Protein AF-A0A920T8C8-F1 (afdb_monomer_lite)

Secondary structure (DSSP, 8-state):
---------HHHHHHHHHHHHHHHHHSPP---PPPHHHHHHHHHHHHHHHHHGGGEEEEE-TTSS-EEEEEE-STTS-EE--HHHHH-S----

Sequence (93 aa):
MRVLERDECPVCRWWPVMIVILVLAVLPRTTCAVDPAVLAAEAKRIGVASRLASSVVAIFSRGGQGGGSGVLITSDGYALTNFHVTRGGPARS

Structure (mmCIF, N/CA/C/O backbone):
data_AF-A0A920T8C8-F1
#
_entry.id   AF-A0A920T8C8-F1
#
loop_
_atom_site.group_PDB
_atom_site.id
_atom_site.type_symbol
_atom_site.label_atom_id
_atom_site.label_alt_id
_atom_site.label_comp_id
_atom_site.label_asym_id
_atom_site.label_entity_id
_atom_site.label_seq_id
_atom_site.pdbx_PDB_ins_code
_atom_site.Cartn_x
_atom_site.Cartn_y
_atom_site.Cartn_z
_atom_site.occupancy
_atom_site.B_iso_or_equiv
_atom_site.auth_seq_id
_atom_site.auth_comp_id
_atom_site.auth_asym_id
_atom_site.auth_atom_id
_atom_site.pdbx_PDB_model_num
ATOM 1 N N . MET A 1 1 ? 49.906 14.039 -66.066 1.00 40.56 1 MET A N 1
ATOM 2 C CA . MET A 1 1 ? 49.771 13.732 -64.626 1.00 40.56 1 MET A CA 1
ATOM 3 C C . MET A 1 1 ? 49.038 14.890 -63.956 1.00 40.56 1 MET A C 1
ATOM 5 O O . MET A 1 1 ? 49.680 15.851 -63.564 1.00 40.56 1 MET A O 1
ATOM 9 N N . ARG A 1 2 ? 47.698 14.853 -63.915 1.00 39.91 2 ARG A N 1
ATOM 10 C CA . ARG A 1 2 ? 46.892 15.771 -63.094 1.00 39.91 2 ARG A CA 1
ATOM 11 C C . ARG A 1 2 ? 46.416 14.984 -61.886 1.00 39.91 2 ARG A C 1
ATOM 13 O O . ARG A 1 2 ? 45.542 14.130 -61.993 1.00 39.91 2 ARG A O 1
ATOM 20 N N . VAL A 1 3 ? 47.115 15.198 -60.786 1.00 55.66 3 VAL A N 1
ATOM 21 C CA . VAL A 1 3 ? 46.794 14.652 -59.478 1.00 55.66 3 VAL A CA 1
ATOM 22 C C . VAL A 1 3 ? 45.709 15.555 -58.886 1.00 55.66 3 VAL A C 1
ATOM 24 O O . VAL A 1 3 ? 45.949 16.736 -58.682 1.00 55.66 3 VAL A O 1
ATOM 27 N N . LEU A 1 4 ? 44.539 14.957 -58.646 1.00 52.34 4 LEU A N 1
ATOM 28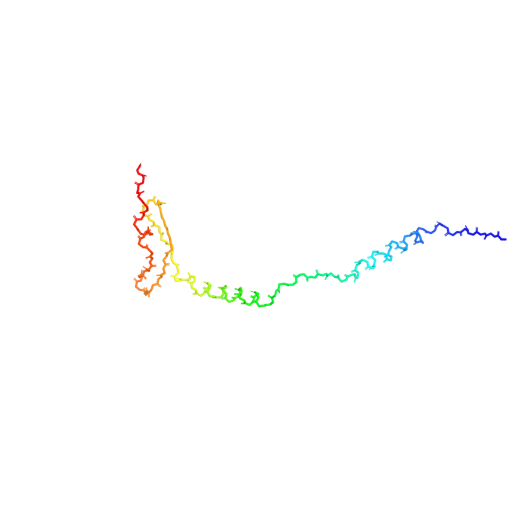 C CA . LEU A 1 4 ? 43.539 15.349 -57.643 1.00 52.34 4 LEU A CA 1
ATOM 29 C C . LEU A 1 4 ? 42.814 16.701 -57.829 1.00 52.34 4 LEU A C 1
ATOM 31 O O . LEU A 1 4 ? 42.939 17.603 -57.015 1.00 52.34 4 LEU A O 1
ATOM 35 N N . GLU A 1 5 ? 41.915 16.770 -58.813 1.00 60.31 5 GLU A N 1
ATOM 36 C CA . GLU A 1 5 ? 40.663 17.543 -58.696 1.00 60.31 5 GLU A CA 1
ATOM 37 C C . GLU A 1 5 ? 39.580 16.606 -58.137 1.00 60.31 5 GLU A C 1
ATOM 39 O O . GLU A 1 5 ? 38.842 15.965 -58.890 1.00 60.31 5 GLU A O 1
ATOM 44 N N . ARG A 1 6 ? 39.536 16.416 -56.810 1.00 56.78 6 ARG A N 1
ATOM 45 C CA . ARG A 1 6 ? 38.506 15.565 -56.185 1.00 56.78 6 ARG A CA 1
ATOM 46 C C . ARG A 1 6 ? 38.029 16.025 -54.802 1.00 56.78 6 ARG A C 1
ATOM 48 O O . ARG A 1 6 ? 37.596 15.187 -54.021 1.00 56.78 6 ARG A O 1
ATOM 55 N N . ASP A 1 7 ? 38.033 17.332 -54.531 1.00 54.50 7 ASP A N 1
ATOM 56 C CA . ASP A 1 7 ? 37.634 17.872 -53.216 1.00 54.50 7 ASP A CA 1
ATOM 57 C C . ASP A 1 7 ? 36.328 18.699 -53.203 1.00 54.50 7 ASP A C 1
ATOM 59 O O . ASP A 1 7 ? 35.950 19.233 -52.161 1.00 54.50 7 ASP A O 1
ATOM 63 N N . GLU A 1 8 ? 35.564 18.759 -54.302 1.00 61.25 8 GLU A N 1
ATOM 64 C CA . GLU A 1 8 ? 34.374 19.635 -54.394 1.00 61.25 8 GLU A CA 1
ATOM 65 C C . GLU A 1 8 ? 33.007 18.928 -54.324 1.00 61.25 8 GLU A C 1
ATOM 67 O O . GLU A 1 8 ? 31.971 19.536 -54.581 1.00 61.25 8 GLU A O 1
ATOM 72 N N . CYS A 1 9 ? 32.946 17.655 -53.916 1.00 55.19 9 CYS A N 1
ATOM 73 C CA . CYS A 1 9 ? 31.669 17.049 -53.528 1.00 55.19 9 CYS A CA 1
ATOM 74 C C . CYS A 1 9 ? 31.453 17.225 -52.016 1.00 55.19 9 CYS A C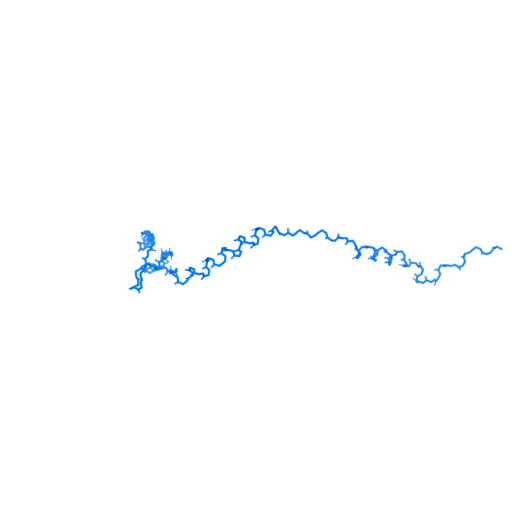 1
ATOM 76 O O . CYS A 1 9 ? 32.116 16.531 -51.236 1.00 55.19 9 CYS A O 1
ATOM 78 N N . PRO A 1 10 ? 30.491 18.055 -51.557 1.00 61.66 10 PRO A N 1
ATOM 79 C CA . PRO A 1 10 ? 30.157 18.149 -50.135 1.00 61.66 10 PRO A CA 1
ATOM 80 C C . PRO A 1 10 ? 29.714 16.793 -49.569 1.00 61.66 10 PRO A C 1
ATOM 82 O O . PRO A 1 10 ? 29.824 16.564 -48.380 1.00 61.66 10 PRO A O 1
ATOM 85 N N . VAL A 1 11 ? 29.301 15.837 -50.399 1.00 60.22 11 VAL A N 1
ATOM 86 C CA . VAL A 1 11 ? 28.965 14.474 -49.959 1.00 60.22 11 VAL A CA 1
ATOM 87 C C . VAL A 1 11 ? 30.215 13.658 -49.574 1.00 60.22 11 VAL A C 1
ATOM 89 O O . VAL A 1 11 ? 30.168 12.847 -48.652 1.00 60.22 11 VAL A O 1
ATOM 92 N N . CYS A 1 12 ? 31.365 13.905 -50.215 1.00 58.53 12 CYS A N 1
ATOM 93 C CA . CYS A 1 12 ? 32.590 13.121 -50.013 1.00 58.53 12 CYS A CA 1
ATOM 94 C C . CYS A 1 12 ? 33.328 13.501 -48.715 1.00 58.53 12 CYS A C 1
ATOM 96 O O . CYS A 1 12 ? 33.970 12.654 -48.096 1.00 58.53 12 CYS A O 1
ATOM 98 N N . ARG A 1 13 ? 33.183 14.755 -48.256 1.00 73.75 13 ARG A N 1
ATOM 99 C CA . ARG A 1 13 ? 33.810 15.254 -47.016 1.00 73.75 13 ARG A CA 1
ATOM 100 C C . ARG A 1 13 ? 33.096 14.792 -45.739 1.00 73.75 13 ARG A C 1
ATOM 102 O O . ARG A 1 13 ? 33.732 14.660 -44.699 1.00 73.75 13 ARG A O 1
ATOM 109 N N . TRP A 1 14 ? 31.790 14.530 -45.810 1.00 78.94 14 TRP A N 1
ATOM 110 C CA . TRP A 1 14 ? 30.962 14.199 -44.640 1.00 78.94 14 TRP A CA 1
ATOM 111 C C . TRP A 1 14 ? 30.651 12.703 -44.507 1.00 78.94 14 TRP A C 1
ATOM 113 O O . TRP A 1 14 ? 30.144 12.272 -43.474 1.00 78.94 14 TRP A O 1
ATOM 123 N N . TRP A 1 15 ? 31.018 11.890 -45.500 1.00 81.75 15 TRP A N 1
ATOM 124 C CA . TRP A 1 15 ? 30.920 10.429 -45.450 1.00 81.75 15 TRP A CA 1
ATOM 125 C C . TRP A 1 15 ? 31.548 9.775 -44.198 1.00 81.75 15 TRP A C 1
ATOM 127 O O . TRP A 1 15 ? 30.875 8.948 -43.581 1.00 81.75 15 TRP A O 1
ATOM 137 N N . PRO A 1 16 ? 32.765 10.138 -43.733 1.00 85.25 16 PRO A N 1
ATOM 138 C CA . PRO A 1 16 ? 33.311 9.550 -42.507 1.00 85.25 16 PRO A CA 1
ATOM 139 C C . PRO A 1 16 ? 32.510 9.956 -41.264 1.00 85.25 16 PRO A C 1
ATOM 141 O O . PRO A 1 16 ? 32.325 9.142 -40.365 1.00 85.25 16 PRO A O 1
ATOM 144 N N . VAL A 1 17 ? 31.970 11.180 -41.231 1.00 87.06 17 VAL A N 1
ATOM 145 C CA . VAL A 1 17 ? 31.094 11.650 -40.145 1.00 87.06 17 VAL A CA 1
ATOM 146 C C . VAL A 1 17 ? 29.791 10.853 -40.133 1.00 87.06 17 VAL A C 1
ATOM 148 O O . VAL A 1 17 ? 29.352 10.408 -39.076 1.00 87.06 17 VAL A O 1
ATOM 151 N N . MET A 1 18 ? 29.209 10.600 -41.306 1.00 84.81 18 MET A N 1
ATOM 152 C CA . MET A 1 18 ? 28.033 9.742 -41.438 1.00 84.81 18 MET A CA 1
ATOM 153 C C . MET A 1 18 ? 28.302 8.307 -40.984 1.00 84.81 18 MET A C 1
ATOM 155 O O . MET A 1 18 ? 27.476 7.747 -40.268 1.00 84.81 18 MET A O 1
ATOM 159 N N . ILE A 1 19 ? 29.457 7.731 -41.334 1.00 87.62 19 ILE A N 1
ATOM 160 C CA . ILE A 1 19 ? 29.859 6.402 -40.854 1.00 87.62 19 ILE A CA 1
ATOM 161 C C . ILE A 1 19 ? 29.989 6.397 -39.333 1.00 87.62 19 ILE A C 1
ATOM 163 O O . ILE A 1 19 ? 29.460 5.501 -38.687 1.00 87.62 19 ILE A O 1
ATOM 167 N N . VAL A 1 20 ? 30.650 7.394 -38.743 1.00 89.12 20 VAL A N 1
ATOM 168 C CA . VAL A 1 20 ? 30.815 7.475 -37.285 1.00 89.12 20 VAL A CA 1
ATOM 169 C C . VAL A 1 20 ? 29.461 7.598 -36.584 1.00 89.12 20 VAL A C 1
ATOM 171 O O . VAL A 1 20 ? 29.220 6.885 -35.615 1.00 89.12 20 VAL A O 1
ATOM 174 N N . ILE A 1 21 ? 28.549 8.433 -37.089 1.00 88.38 21 ILE A N 1
ATOM 175 C CA . ILE A 1 21 ? 27.190 8.566 -36.538 1.00 88.38 21 ILE A CA 1
ATOM 176 C C . ILE A 1 21 ? 26.422 7.244 -36.654 1.00 88.38 21 ILE A C 1
ATOM 178 O O . ILE A 1 21 ? 25.778 6.826 -35.692 1.00 88.38 21 ILE A O 1
ATOM 182 N N . LEU A 1 22 ? 26.520 6.565 -37.799 1.00 87.94 22 LEU A N 1
ATOM 183 C CA . LEU A 1 22 ? 25.892 5.263 -38.012 1.00 87.94 22 LEU A CA 1
ATOM 184 C C . LEU A 1 22 ? 26.450 4.211 -37.040 1.00 87.94 22 LEU A C 1
ATOM 186 O O . LEU A 1 22 ? 25.681 3.477 -36.431 1.00 87.94 22 LEU A O 1
ATOM 190 N N . VAL A 1 23 ? 27.769 4.172 -36.838 1.00 87.12 23 VAL A N 1
ATOM 191 C CA . VAL A 1 23 ? 28.429 3.256 -35.894 1.00 87.12 23 VAL A CA 1
ATOM 192 C C . VAL A 1 23 ? 28.003 3.551 -34.455 1.00 87.12 23 VAL A C 1
ATOM 194 O O . VAL A 1 23 ? 27.640 2.629 -33.728 1.00 87.12 23 VAL A O 1
ATOM 197 N N . LEU A 1 24 ? 27.969 4.825 -34.051 1.00 85.44 24 LEU A N 1
ATOM 198 C CA . LEU A 1 24 ? 27.516 5.243 -32.720 1.00 85.44 24 LEU A CA 1
ATOM 199 C C . LEU A 1 24 ? 26.043 4.886 -32.463 1.00 85.44 24 LEU A C 1
ATOM 201 O O . LEU A 1 24 ? 25.687 4.545 -31.336 1.00 85.44 24 LEU A O 1
ATOM 205 N N . ALA A 1 25 ? 25.190 4.929 -33.491 1.00 83.50 25 ALA A N 1
ATOM 206 C CA . ALA A 1 25 ? 23.778 4.564 -33.382 1.00 83.50 25 ALA A CA 1
ATOM 207 C C . ALA A 1 25 ? 23.551 3.058 -33.150 1.00 83.50 25 ALA A C 1
ATOM 209 O O . ALA A 1 25 ? 22.520 2.683 -32.591 1.00 83.50 25 ALA A O 1
ATOM 210 N N . VAL A 1 26 ? 24.504 2.209 -33.554 1.00 82.06 26 VAL A N 1
ATOM 211 C CA . VAL A 1 26 ? 24.415 0.738 -33.476 1.00 82.06 26 VAL A CA 1
ATOM 212 C C . VAL A 1 26 ? 25.169 0.176 -32.258 1.00 82.06 26 VAL A C 1
ATOM 214 O O . VAL A 1 26 ? 25.098 -1.021 -31.982 1.00 82.06 26 VAL A O 1
ATOM 217 N N . LEU A 1 27 ? 25.860 1.019 -31.479 1.00 83.81 27 LEU A N 1
ATOM 218 C CA . LEU A 1 27 ? 26.530 0.576 -30.255 1.00 83.81 27 LEU A CA 1
ATOM 219 C C . LEU A 1 27 ? 25.524 -0.019 -29.249 1.00 83.81 27 LEU A C 1
ATOM 221 O O . LEU A 1 27 ? 24.474 0.583 -28.994 1.00 83.81 27 LEU A O 1
ATOM 225 N N . PRO A 1 28 ? 25.840 -1.174 -28.631 1.00 80.25 28 PRO A N 1
ATOM 226 C CA . PRO A 1 28 ? 24.993 -1.760 -27.606 1.00 80.25 28 PRO A CA 1
ATOM 227 C C . PRO A 1 28 ? 24.897 -0.798 -26.423 1.00 80.25 28 PRO A C 1
ATOM 229 O O . PRO A 1 28 ? 25.898 -0.417 -25.815 1.00 80.25 28 PRO A O 1
ATOM 232 N N . ARG A 1 29 ? 23.671 -0.400 -26.086 1.00 78.69 29 ARG A N 1
ATOM 233 C CA . ARG A 1 29 ? 23.407 0.370 -24.872 1.00 78.69 29 ARG A CA 1
ATOM 234 C C . ARG A 1 29 ? 23.411 -0.598 -23.699 1.00 78.69 29 ARG A C 1
ATOM 236 O O . ARG A 1 29 ? 22.577 -1.500 -23.643 1.00 78.69 29 ARG A O 1
ATOM 243 N N . THR A 1 30 ? 24.324 -0.410 -22.755 1.00 75.25 30 THR A N 1
ATOM 244 C CA . THR A 1 30 ? 24.267 -1.090 -21.460 1.00 75.25 30 THR A CA 1
ATOM 245 C C . THR A 1 30 ? 23.017 -0.614 -20.728 1.00 75.25 30 THR A C 1
ATOM 247 O O . THR A 1 30 ? 22.959 0.499 -20.210 1.00 75.25 30 THR A O 1
ATOM 250 N N . THR A 1 31 ? 21.977 -1.444 -20.727 1.00 75.25 31 THR A N 1
ATOM 251 C CA . THR A 1 31 ? 20.797 -1.219 -19.895 1.00 75.25 31 THR A CA 1
ATOM 252 C C . THR A 1 31 ? 21.089 -1.794 -18.515 1.00 75.25 31 THR A C 1
ATOM 254 O O . THR A 1 31 ? 21.479 -2.951 -18.380 1.00 75.25 31 THR A O 1
ATOM 257 N N . CYS A 1 32 ? 20.958 -0.974 -17.474 1.00 74.38 32 CYS A N 1
ATOM 258 C CA . CYS A 1 32 ? 21.003 -1.463 -16.102 1.00 74.38 32 CYS A CA 1
ATOM 259 C C . CYS A 1 32 ? 19.602 -1.982 -15.766 1.00 74.38 32 CYS A C 1
ATOM 261 O O . CYS A 1 32 ? 18.740 -1.224 -15.321 1.00 74.38 32 CYS A O 1
ATOM 263 N N . ALA A 1 33 ? 19.330 -3.241 -16.107 1.00 84.56 33 ALA A N 1
ATOM 264 C CA . ALA A 1 33 ? 18.054 -3.866 -15.793 1.00 84.56 33 ALA A CA 1
ATOM 265 C C . ALA A 1 33 ? 17.994 -4.188 -14.293 1.00 84.56 33 ALA A C 1
ATOM 267 O O . ALA A 1 33 ? 18.929 -4.762 -13.735 1.00 84.56 33 ALA A O 1
ATOM 268 N N . VAL A 1 34 ? 16.893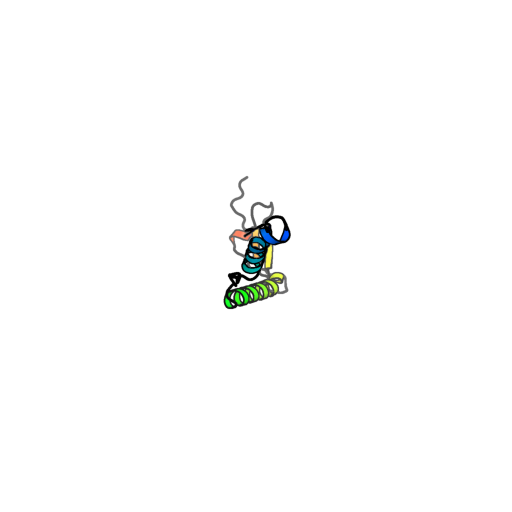 -3.810 -13.642 1.00 87.00 34 VAL A N 1
ATOM 269 C CA . VAL A 1 34 ? 16.614 -4.194 -12.252 1.00 87.00 34 VAL A CA 1
ATOM 270 C C . VAL A 1 34 ? 16.405 -5.706 -12.195 1.00 87.00 34 VAL A C 1
ATOM 272 O O . VAL A 1 34 ? 15.735 -6.271 -13.060 1.00 87.00 34 VAL A O 1
ATOM 275 N N . ASP A 1 35 ? 16.968 -6.355 -11.175 1.00 93.94 35 ASP A N 1
ATOM 276 C CA . ASP A 1 35 ? 16.824 -7.796 -10.970 1.00 93.94 35 ASP A CA 1
ATOM 277 C C . ASP A 1 35 ? 15.327 -8.186 -1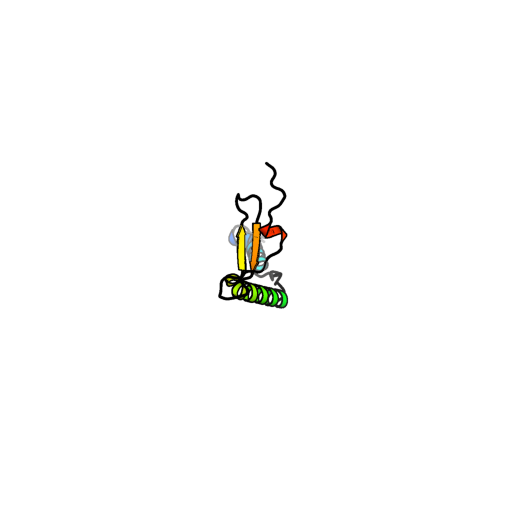0.908 1.00 93.94 35 ASP A C 1
ATOM 279 O O . ASP A 1 35 ? 14.567 -7.591 -10.130 1.00 93.94 35 ASP A O 1
ATOM 283 N N . PRO A 1 36 ? 14.869 -9.178 -11.696 1.00 93.00 36 PRO A N 1
ATOM 284 C CA . PRO A 1 36 ? 13.473 -9.615 -11.694 1.00 93.00 36 PRO A CA 1
ATOM 285 C C . PRO A 1 36 ? 12.963 -10.047 -10.308 1.00 93.00 36 PRO A C 1
ATOM 287 O O . PRO A 1 36 ? 11.771 -9.904 -10.024 1.00 93.00 36 PRO A O 1
ATOM 290 N N . ALA A 1 37 ? 13.834 -10.523 -9.414 1.00 95.06 37 ALA A N 1
ATOM 291 C CA . ALA A 1 37 ? 13.472 -10.859 -8.041 1.00 95.06 37 ALA A CA 1
ATOM 292 C C . ALA A 1 37 ? 13.062 -9.621 -7.223 1.00 95.06 37 ALA A C 1
ATOM 294 O O . ALA A 1 37 ? 12.151 -9.704 -6.394 1.00 95.06 37 ALA A O 1
ATOM 295 N N . VAL A 1 38 ? 13.683 -8.463 -7.476 1.00 95.88 38 VAL A N 1
ATOM 296 C CA . VAL A 1 38 ? 13.321 -7.192 -6.827 1.00 95.88 38 VAL A CA 1
ATOM 297 C C . VAL A 1 38 ? 11.933 -6.749 -7.283 1.00 95.88 38 VAL A C 1
ATOM 299 O O . VAL A 1 38 ? 11.091 -6.430 -6.442 1.00 95.88 38 VAL A O 1
ATOM 302 N N . LEU A 1 39 ? 11.659 -6.827 -8.588 1.00 96.31 39 LEU A N 1
ATOM 303 C CA . LEU A 1 39 ? 10.346 -6.498 -9.157 1.00 96.31 39 LEU A CA 1
ATOM 304 C C . LEU A 1 39 ? 9.244 -7.425 -8.620 1.00 96.31 39 LEU A C 1
ATOM 306 O O . LEU A 1 39 ? 8.154 -6.974 -8.269 1.00 96.31 39 LEU A O 1
ATOM 310 N N . ALA A 1 40 ? 9.534 -8.722 -8.481 1.00 96.50 40 ALA A N 1
ATOM 311 C CA . ALA A 1 40 ? 8.600 -9.677 -7.890 1.00 96.50 40 ALA A CA 1
ATOM 312 C C . ALA A 1 40 ? 8.314 -9.372 -6.406 1.00 96.50 40 ALA A C 1
ATOM 314 O O . ALA A 1 40 ? 7.165 -9.448 -5.958 1.00 96.50 40 ALA A O 1
ATOM 315 N N . ALA A 1 41 ? 9.341 -9.001 -5.634 1.00 96.75 41 ALA A N 1
ATOM 316 C CA . ALA A 1 41 ? 9.184 -8.622 -4.232 1.00 96.75 41 ALA A CA 1
ATOM 317 C C . ALA A 1 41 ? 8.363 -7.331 -4.068 1.00 96.75 41 ALA A C 1
ATOM 319 O O . ALA A 1 41 ? 7.528 -7.245 -3.162 1.00 96.75 41 ALA A O 1
ATOM 320 N N . GLU A 1 42 ? 8.563 -6.349 -4.945 1.00 97.50 42 GLU A N 1
ATOM 321 C CA . GLU A 1 42 ? 7.771 -5.120 -4.992 1.00 97.50 42 GLU A CA 1
ATOM 322 C C . GLU A 1 42 ? 6.298 -5.417 -5.294 1.00 97.50 42 GLU A C 1
ATOM 324 O O . GLU A 1 42 ? 5.423 -5.047 -4.506 1.00 97.50 42 GLU A O 1
ATOM 329 N N . ALA A 1 43 ? 6.024 -6.173 -6.361 1.00 97.44 43 ALA A N 1
ATOM 330 C CA . ALA A 1 43 ? 4.666 -6.558 -6.739 1.00 97.44 43 ALA A CA 1
ATOM 331 C C . ALA A 1 43 ? 3.941 -7.291 -5.596 1.00 97.44 43 ALA A C 1
ATOM 333 O O . ALA A 1 43 ? 2.773 -7.015 -5.306 1.00 97.44 43 ALA A O 1
ATOM 334 N N . LYS A 1 44 ? 4.652 -8.171 -4.877 1.00 97.88 44 LYS A N 1
ATOM 335 C CA . LYS A 1 44 ? 4.120 -8.849 -3.687 1.00 97.88 44 LYS A CA 1
ATOM 336 C C . LYS A 1 44 ? 3.739 -7.858 -2.581 1.00 97.88 44 LYS A C 1
ATOM 338 O O . LYS A 1 44 ? 2.666 -7.9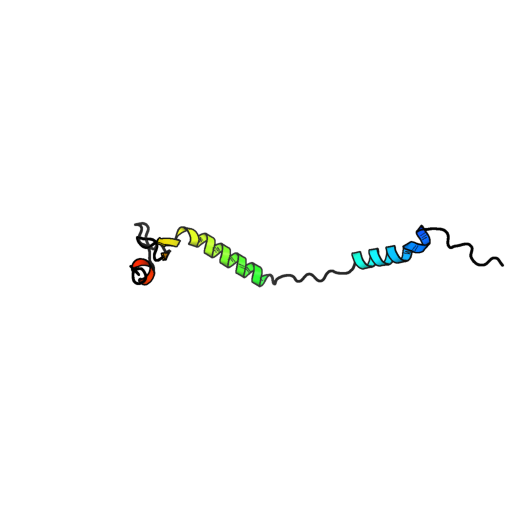97 -1.995 1.00 97.88 44 LYS A O 1
ATOM 343 N N . ARG A 1 45 ? 4.583 -6.861 -2.290 1.00 97.19 45 ARG A N 1
ATOM 344 C CA . ARG A 1 45 ? 4.303 -5.829 -1.271 1.00 97.19 45 ARG A CA 1
ATOM 345 C C . ARG A 1 45 ? 3.098 -4.976 -1.652 1.00 97.19 45 ARG A C 1
ATOM 347 O O . ARG A 1 45 ? 2.232 -4.767 -0.807 1.00 97.19 45 ARG A O 1
ATOM 354 N N . ILE A 1 46 ? 3.008 -4.552 -2.914 1.00 97.44 46 ILE A N 1
ATOM 355 C CA . ILE A 1 46 ? 1.870 -3.779 -3.434 1.00 97.44 46 ILE A CA 1
ATOM 356 C C . ILE A 1 46 ? 0.573 -4.580 -3.288 1.00 97.44 46 ILE A C 1
ATOM 358 O O . ILE A 1 46 ? -0.420 -4.065 -2.776 1.00 97.44 46 ILE A O 1
ATOM 362 N N . GLY A 1 47 ? 0.593 -5.863 -3.664 1.00 97.88 47 GLY A N 1
ATOM 363 C CA . GLY A 1 47 ? -0.571 -6.737 -3.538 1.00 97.88 47 GLY A CA 1
ATOM 364 C C . GLY A 1 47 ? -1.038 -6.911 -2.090 1.00 97.88 47 GLY A C 1
ATOM 365 O O . GLY A 1 47 ? -2.237 -6.884 -1.824 1.00 97.88 47 GLY A O 1
ATOM 366 N N . VAL A 1 48 ? -0.107 -7.051 -1.142 1.00 97.12 48 VAL A N 1
ATOM 367 C CA . VAL A 1 48 ? -0.438 -7.132 0.291 1.00 97.12 48 VAL A CA 1
ATOM 368 C C . VAL A 1 48 ? -0.995 -5.805 0.806 1.00 97.12 48 VAL A C 1
ATOM 370 O O . VAL A 1 48 ? -2.040 -5.801 1.453 1.00 97.12 48 VAL A O 1
ATOM 373 N N . ALA A 1 49 ? -0.349 -4.681 0.490 1.00 95.75 49 ALA A N 1
ATOM 374 C CA . ALA A 1 49 ? -0.797 -3.360 0.921 1.00 95.75 49 ALA A CA 1
ATOM 375 C C . ALA A 1 49 ? -2.204 -3.039 0.395 1.00 95.75 49 ALA A C 1
ATOM 377 O O . ALA A 1 49 ? -3.061 -2.613 1.163 1.00 95.75 49 ALA A O 1
ATOM 378 N N . SER A 1 50 ? -2.472 -3.326 -0.883 1.00 96.50 50 SER A N 1
ATOM 379 C CA . SER A 1 50 ? -3.792 -3.142 -1.495 1.00 96.50 50 SER A CA 1
ATOM 380 C C . SER A 1 50 ? -4.879 -3.957 -0.790 1.00 96.50 50 SER A C 1
ATOM 382 O O . SER A 1 50 ? -5.958 -3.432 -0.529 1.00 96.50 50 SER A O 1
ATOM 384 N N . ARG A 1 51 ? -4.586 -5.212 -0.424 1.00 95.50 51 ARG A N 1
ATOM 385 C CA . ARG A 1 51 ? -5.535 -6.078 0.296 1.00 95.50 51 ARG A CA 1
ATOM 386 C C . ARG A 1 51 ? -5.821 -5.602 1.719 1.00 95.50 51 ARG A C 1
ATOM 388 O O . ARG A 1 51 ? -6.924 -5.807 2.204 1.00 95.50 51 ARG A O 1
ATOM 395 N N . LEU A 1 52 ? -4.834 -5.013 2.393 1.00 95.19 52 LEU A N 1
ATOM 396 C CA . LEU A 1 52 ? -4.956 -4.580 3.789 1.00 95.19 52 LEU A CA 1
ATOM 397 C C . LEU A 1 52 ? -5.450 -3.137 3.938 1.00 95.19 52 LEU A C 1
ATOM 399 O O . LEU A 1 52 ? -5.892 -2.768 5.024 1.00 95.19 52 LEU A O 1
ATOM 403 N N . ALA A 1 53 ? -5.400 -2.333 2.872 1.00 94.38 53 ALA A N 1
ATOM 404 C CA . ALA A 1 53 ? -5.727 -0.910 2.906 1.00 94.38 53 ALA A CA 1
ATOM 405 C C . ALA A 1 53 ? -7.122 -0.620 3.485 1.00 94.38 53 ALA A C 1
ATOM 407 O O . ALA A 1 53 ? -7.276 0.337 4.237 1.00 94.38 53 ALA A O 1
ATOM 408 N N . SER A 1 54 ? -8.120 -1.462 3.197 1.00 93.25 54 SER A N 1
ATOM 409 C CA . SER A 1 54 ? -9.491 -1.287 3.700 1.00 93.25 54 SER A CA 1
ATOM 410 C C . SER A 1 54 ? -9.635 -1.480 5.211 1.00 93.25 54 SER A C 1
ATOM 412 O O . SER A 1 54 ? -10.600 -0.998 5.793 1.00 93.25 54 SER A O 1
ATOM 414 N N . SER A 1 55 ? -8.707 -2.197 5.847 1.00 95.06 55 SER A N 1
ATOM 415 C CA . SER A 1 55 ? -8.757 -2.486 7.285 1.00 95.06 55 SER A CA 1
ATOM 416 C C . SER A 1 55 ? -7.968 -1.478 8.120 1.00 95.06 55 SER A C 1
ATOM 418 O O . SER A 1 55 ? -8.011 -1.549 9.346 1.00 95.06 55 SER A O 1
ATOM 420 N N . VAL A 1 56 ? -7.230 -0.555 7.497 1.00 95.62 56 VAL A N 1
ATOM 421 C CA . VAL A 1 56 ? -6.415 0.447 8.197 1.00 95.62 56 VAL A CA 1
ATOM 422 C C . VAL A 1 56 ? -7.188 1.758 8.306 1.00 95.62 56 VAL A C 1
ATOM 424 O O . VAL A 1 56 ? -7.714 2.266 7.321 1.00 95.62 56 VAL A O 1
ATOM 427 N N . VAL A 1 57 ? -7.227 2.327 9.510 1.00 93.81 57 VAL A N 1
ATOM 428 C CA . VAL A 1 57 ? -7.927 3.581 9.810 1.00 93.81 57 VAL A CA 1
ATOM 429 C C . VAL A 1 57 ? -6.962 4.643 10.323 1.00 93.81 57 VAL A C 1
ATOM 431 O O . VAL A 1 57 ? -6.032 4.348 11.077 1.00 93.81 57 VAL A O 1
ATOM 434 N N . ALA A 1 58 ? -7.200 5.894 9.937 1.00 92.81 58 ALA A N 1
ATOM 435 C CA . ALA A 1 58 ? -6.521 7.047 10.515 1.00 92.81 58 ALA A CA 1
ATOM 436 C C . ALA A 1 58 ? -7.231 7.474 11.808 1.00 92.81 58 ALA A C 1
ATOM 438 O O . ALA A 1 58 ? -8.454 7.605 11.842 1.00 92.81 58 ALA A O 1
ATOM 439 N N . ILE A 1 59 ? -6.459 7.695 12.871 1.00 90.38 59 ILE A N 1
ATOM 440 C CA . ILE A 1 59 ? -6.954 8.074 14.196 1.00 90.38 59 ILE A CA 1
ATOM 441 C C . ILE A 1 59 ? -6.412 9.460 14.529 1.00 90.38 59 ILE A C 1
ATOM 443 O O . ILE A 1 59 ? -5.198 9.671 14.531 1.00 90.38 59 ILE A O 1
ATOM 447 N N . PHE A 1 60 ? -7.310 10.391 14.846 1.00 87.75 60 PHE A N 1
ATOM 448 C CA . PHE A 1 60 ? -6.976 11.768 15.208 1.00 87.75 60 PHE A CA 1
ATOM 449 C C . PHE A 1 60 ? -7.445 12.074 16.628 1.00 87.75 60 PHE A C 1
ATOM 451 O O . PHE A 1 60 ? -8.586 11.780 16.992 1.00 87.75 60 PHE A O 1
ATOM 458 N N . SER A 1 61 ? -6.568 12.682 17.428 1.00 80.25 61 SER A N 1
ATOM 459 C CA . SER A 1 61 ? -6.940 13.149 18.763 1.00 80.25 61 SER A CA 1
ATOM 460 C C . SER A 1 61 ? -7.843 14.384 18.677 1.00 80.25 61 SER A C 1
ATOM 462 O O . SER A 1 61 ? -7.735 15.199 17.753 1.00 80.25 61 SER A O 1
ATOM 464 N N . ARG A 1 62 ? -8.727 14.554 19.667 1.00 74.44 62 ARG A N 1
ATOM 465 C CA . ARG A 1 62 ? -9.561 15.757 19.790 1.00 74.44 62 ARG A CA 1
ATOM 466 C C . ARG A 1 62 ? -8.652 16.982 19.941 1.00 74.44 62 ARG A C 1
ATOM 468 O O . ARG A 1 62 ? -7.888 17.070 20.894 1.00 74.44 62 ARG A O 1
ATOM 475 N N . GLY A 1 63 ? -8.737 17.914 18.991 1.00 72.44 63 GLY A N 1
ATOM 476 C CA . GLY A 1 63 ? -7.927 19.140 18.969 1.00 72.44 63 GLY A CA 1
ATOM 477 C C . GLY A 1 63 ? -6.673 19.089 18.087 1.00 72.44 63 GLY A C 1
ATOM 478 O O . GLY A 1 63 ? -5.903 20.040 18.100 1.00 72.44 63 GLY A O 1
ATOM 479 N N . GLY A 1 64 ? -6.447 18.013 17.321 1.00 68.75 64 GLY A N 1
ATOM 480 C CA . GLY A 1 64 ? -5.407 17.970 16.276 1.00 68.75 64 GLY A CA 1
ATOM 481 C C . GLY A 1 64 ? -3.956 17.875 16.771 1.00 68.75 64 GLY A C 1
ATOM 482 O O . GLY A 1 64 ? -3.040 17.786 15.963 1.00 68.75 64 GLY A O 1
ATOM 483 N N . GLN A 1 65 ? -3.734 17.830 18.086 1.00 67.19 65 GLN A N 1
ATOM 484 C CA . GLN A 1 65 ? -2.414 17.781 18.741 1.00 67.19 65 GLN A CA 1
ATOM 485 C C . GLN A 1 65 ? -1.783 16.366 18.756 1.00 67.19 65 GLN A C 1
ATOM 487 O O . GLN A 1 65 ? -0.931 16.054 19.587 1.00 67.19 65 GLN A O 1
ATOM 492 N N . GLY A 1 66 ? -2.227 15.465 17.874 1.00 73.94 66 GLY A N 1
ATOM 493 C CA . GLY A 1 66 ? -1.732 14.090 17.789 1.00 73.94 66 GLY A CA 1
ATOM 494 C C . GLY A 1 66 ? -2.569 13.204 16.867 1.00 73.94 66 GLY A C 1
ATOM 495 O O . GLY A 1 66 ? -3.726 13.507 16.566 1.00 73.94 66 GLY A O 1
ATOM 496 N N . GLY A 1 67 ? -1.986 12.088 16.434 1.00 85.25 67 GLY A N 1
ATOM 497 C CA . GLY A 1 67 ? -2.662 11.106 15.596 1.00 85.25 67 GLY A CA 1
ATOM 498 C C . GLY A 1 67 ? -1.803 9.878 15.319 1.00 85.25 67 GLY A C 1
ATOM 499 O O . GLY A 1 67 ? -0.651 9.791 15.746 1.00 85.25 67 GLY A O 1
ATOM 500 N N . GLY A 1 68 ? -2.384 8.913 14.617 1.00 89.94 68 GLY A N 1
ATOM 501 C CA . GLY A 1 68 ? -1.731 7.660 14.270 1.00 89.94 68 GLY A CA 1
ATOM 502 C C . GLY A 1 68 ? -2.626 6.780 13.413 1.00 89.94 68 GLY A C 1
ATOM 503 O O . GLY A 1 68 ? -3.644 7.219 12.881 1.00 89.94 68 GLY A O 1
ATOM 504 N N . SER A 1 69 ? -2.230 5.524 13.263 1.00 92.75 69 SER A N 1
ATOM 505 C CA . SER A 1 69 ? -3.002 4.522 12.530 1.00 92.75 69 SER A CA 1
ATOM 506 C C . SER A 1 69 ? -3.540 3.463 13.484 1.00 92.75 69 SER A C 1
ATOM 508 O O . SER A 1 69 ? -2.942 3.180 14.526 1.00 92.75 69 SER A O 1
ATOM 510 N N . GLY A 1 70 ? -4.663 2.865 13.117 1.00 93.56 70 GLY A N 1
ATOM 511 C CA . GLY A 1 70 ? -5.190 1.663 13.744 1.00 93.56 70 GLY A CA 1
ATOM 512 C C . GLY A 1 70 ? -5.622 0.647 12.699 1.00 93.56 70 GLY A C 1
ATOM 513 O O . GLY A 1 70 ? -5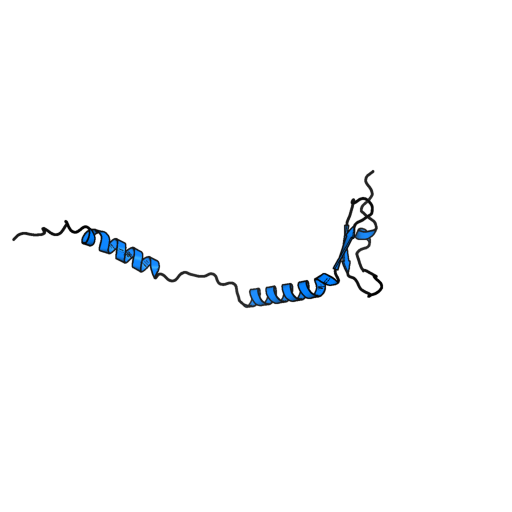.699 0.957 11.511 1.00 93.56 70 GLY A O 1
ATOM 514 N N . VAL A 1 71 ? -5.906 -0.567 13.152 1.00 96.19 71 VAL A N 1
ATOM 515 C CA . VAL A 1 71 ? -6.390 -1.661 12.304 1.00 96.19 71 VAL A CA 1
ATOM 516 C C . VAL A 1 71 ? -7.731 -2.142 12.835 1.00 96.19 71 VAL A C 1
ATOM 518 O O . VAL A 1 71 ? -7.843 -2.442 14.021 1.00 96.19 71 VAL A O 1
ATOM 521 N N . LEU A 1 72 ? -8.739 -2.224 11.971 1.00 95.56 72 LEU A N 1
ATOM 522 C CA . LEU A 1 72 ? -10.040 -2.797 12.294 1.00 95.56 72 LEU A CA 1
ATOM 523 C C . LEU A 1 72 ? -9.898 -4.310 12.515 1.00 95.56 72 LEU A C 1
ATOM 525 O O . LEU A 1 72 ? -9.404 -5.021 11.639 1.00 95.56 72 LEU A O 1
ATOM 529 N N . ILE A 1 73 ? -10.326 -4.792 13.684 1.00 95.50 73 ILE A N 1
ATOM 530 C CA . ILE A 1 73 ? -10.216 -6.207 14.082 1.00 95.50 73 ILE A CA 1
ATOM 531 C C . ILE A 1 73 ? -11.566 -6.937 14.097 1.00 95.50 73 ILE A C 1
ATOM 533 O O . ILE A 1 73 ? -11.589 -8.161 13.995 1.00 95.50 73 ILE A O 1
ATOM 537 N N . THR A 1 74 ? -12.676 -6.196 14.177 1.00 94.12 74 THR A N 1
ATOM 538 C CA . THR A 1 74 ? -14.042 -6.742 14.224 1.00 94.12 74 THR A CA 1
ATOM 539 C C . THR A 1 74 ? -14.982 -5.894 13.368 1.00 94.12 74 THR A C 1
ATOM 541 O O . THR A 1 74 ? -14.816 -4.676 13.283 1.00 94.12 74 THR A O 1
ATOM 544 N N . SER A 1 75 ? -16.003 -6.518 12.773 1.00 91.75 75 SER A N 1
ATOM 545 C CA . SER A 1 75 ? -17.040 -5.848 11.970 1.00 91.75 75 SER A CA 1
ATOM 546 C C . SER A 1 75 ? -17.845 -4.796 12.735 1.00 91.75 75 SER A C 1
ATOM 548 O O . SER A 1 75 ? -18.356 -3.867 12.120 1.00 91.75 75 SER A O 1
ATOM 550 N N . ASP A 1 76 ? -17.916 -4.902 14.064 1.00 93.25 76 ASP A N 1
ATOM 551 C CA . ASP A 1 76 ? -18.672 -3.979 14.923 1.00 93.25 76 ASP A CA 1
ATOM 552 C C . ASP A 1 76 ? -17.984 -2.613 15.110 1.00 93.25 76 ASP A C 1
ATOM 554 O O . ASP A 1 76 ? -18.465 -1.767 15.860 1.00 93.25 76 ASP A O 1
ATOM 558 N N . GLY A 1 77 ? -16.845 -2.381 14.446 1.00 92.00 77 GLY A N 1
ATOM 559 C CA . GLY A 1 77 ? -16.140 -1.096 14.476 1.00 92.00 77 GLY A CA 1
ATOM 560 C C . GLY A 1 77 ? -14.974 -1.020 15.467 1.00 92.00 77 GLY A C 1
ATOM 561 O O . GLY A 1 77 ? -14.405 0.054 15.653 1.00 92.00 77 GLY A O 1
ATOM 562 N N . TYR A 1 78 ? -14.580 -2.131 16.098 1.00 94.31 78 TYR A N 1
ATOM 563 C CA . TYR A 1 78 ? -13.431 -2.150 17.008 1.00 94.31 78 TYR A CA 1
ATOM 564 C C . TYR A 1 78 ? -12.104 -2.111 16.243 1.00 94.31 78 TYR A C 1
ATOM 566 O O . TYR A 1 78 ? -11.819 -2.986 15.422 1.00 94.31 78 TYR A O 1
ATOM 574 N N . ALA A 1 79 ? -11.268 -1.117 16.557 1.00 94.75 79 ALA A N 1
ATOM 575 C CA . ALA A 1 79 ? -9.941 -0.938 15.977 1.00 94.75 79 ALA A CA 1
ATOM 576 C C . ALA A 1 79 ? -8.835 -1.007 17.041 1.00 94.75 79 ALA A C 1
ATOM 578 O O . ALA A 1 79 ? -8.955 -0.441 18.129 1.00 94.75 79 ALA A O 1
ATOM 579 N N . LEU A 1 80 ? -7.734 -1.675 16.702 1.00 94.25 80 LEU A N 1
ATOM 580 C CA . LEU A 1 80 ? -6.533 -1.787 17.520 1.00 94.25 80 LEU A CA 1
ATOM 581 C C . LEU A 1 80 ? -5.527 -0.698 17.131 1.00 94.25 80 LEU A C 1
ATOM 583 O O . LEU A 1 80 ? -5.193 -0.535 15.959 1.00 94.25 80 LEU A O 1
ATOM 587 N N . THR A 1 81 ? -5.014 0.029 18.120 1.00 94.00 81 THR A N 1
ATOM 588 C CA . THR A 1 81 ? -3.942 1.016 17.946 1.00 94.00 81 THR A CA 1
ATOM 589 C C . THR A 1 81 ? -3.073 1.083 19.199 1.00 94.00 81 THR A C 1
ATOM 591 O O . THR A 1 81 ? -3.408 0.519 20.242 1.00 94.00 81 THR A O 1
ATOM 594 N N . ASN A 1 82 ? -1.953 1.793 19.107 1.00 91.31 82 ASN A N 1
ATOM 595 C CA . ASN A 1 82 ? -1.098 2.049 20.253 1.00 91.31 82 ASN A CA 1
ATOM 596 C C . ASN A 1 82 ? -1.753 3.032 21.231 1.00 91.31 82 ASN A C 1
ATOM 598 O O . ASN A 1 82 ? -2.359 4.026 20.841 1.00 91.31 82 ASN A O 1
ATOM 602 N N . PHE A 1 83 ? -1.525 2.818 22.526 1.00 87.44 83 PHE A N 1
ATOM 603 C CA . PHE A 1 83 ? -2.084 3.651 23.594 1.00 87.44 83 PHE A CA 1
ATOM 604 C C . PHE A 1 83 ? -1.725 5.146 23.487 1.00 87.44 83 PHE A C 1
ATOM 606 O O . PHE A 1 83 ? -2.538 6.015 23.793 1.00 87.44 83 PHE A O 1
ATOM 613 N N . HIS A 1 84 ? -0.517 5.475 23.023 1.00 86.25 84 HIS A N 1
ATOM 614 C CA . HIS A 1 84 ? -0.095 6.872 22.869 1.00 86.25 84 HIS A CA 1
ATOM 615 C C . HIS A 1 84 ? -0.844 7.607 21.747 1.00 86.25 84 HIS A C 1
ATOM 617 O O . HIS A 1 84 ? -0.942 8.831 21.788 1.00 86.25 84 HIS A O 1
ATOM 623 N N . VAL A 1 85 ? -1.390 6.874 20.767 1.00 84.12 85 VAL A N 1
ATOM 624 C CA . VAL A 1 85 ? -2.154 7.452 19.653 1.00 84.12 85 VAL A CA 1
ATOM 625 C C . VAL A 1 85 ? -3.471 8.036 20.160 1.00 84.12 85 VAL A C 1
ATOM 627 O O . VAL A 1 85 ? -3.870 9.113 19.727 1.00 84.12 85 VAL A O 1
ATOM 630 N N . THR A 1 86 ? -4.125 7.366 21.113 1.00 80.94 86 THR A N 1
ATOM 631 C CA . THR A 1 86 ? -5.421 7.798 21.659 1.00 80.94 86 THR A CA 1
ATOM 632 C C . THR A 1 86 ? -5.295 8.775 22.823 1.00 80.94 86 THR A C 1
ATOM 634 O O . THR A 1 86 ? -6.184 9.602 23.010 1.00 80.94 86 THR A O 1
ATOM 637 N N . ARG A 1 87 ? -4.207 8.720 23.604 1.00 72.75 87 ARG A N 1
ATOM 638 C CA . ARG A 1 87 ? -4.032 9.604 24.771 1.00 72.75 87 ARG A CA 1
ATOM 639 C C . ARG A 1 87 ? -3.556 11.017 24.412 1.00 72.75 87 ARG A C 1
ATOM 641 O O . ARG A 1 87 ? -3.725 11.913 25.233 1.00 72.75 87 ARG A O 1
ATOM 648 N N . GLY A 1 88 ? -3.017 11.220 23.204 1.00 62.97 88 GLY A N 1
ATOM 649 C CA . GLY A 1 88 ? -2.368 12.472 22.803 1.00 62.97 88 GLY A CA 1
ATOM 650 C C . GLY A 1 88 ? -1.082 12.717 23.602 1.00 62.97 88 GLY A C 1
ATOM 651 O O . GLY A 1 88 ? -0.978 12.360 24.775 1.00 62.97 88 GLY A O 1
ATOM 652 N N . GLY A 1 89 ? -0.061 13.309 22.979 1.00 60.34 89 GLY A N 1
ATOM 653 C CA . GLY A 1 89 ? 1.073 13.839 23.745 1.00 60.34 89 GLY A CA 1
ATOM 654 C C . GLY A 1 89 ? 0.589 14.877 24.772 1.00 60.34 89 GLY A C 1
ATOM 655 O O . GLY A 1 89 ? -0.530 15.377 24.629 1.00 60.34 89 GLY A O 1
ATOM 656 N N . PRO A 1 90 ? 1.380 15.205 25.813 1.00 54.06 90 PRO A N 1
ATOM 657 C CA . PRO A 1 90 ? 0.966 16.182 26.817 1.00 54.06 90 PRO A CA 1
ATOM 658 C C . PRO A 1 90 ? 0.473 17.456 26.128 1.00 54.06 90 PRO A C 1
ATOM 660 O O . PRO A 1 90 ? 1.203 18.051 25.334 1.00 54.06 90 PRO A O 1
ATOM 663 N N . ALA A 1 91 ? -0.777 17.833 26.413 1.00 51.69 91 ALA A N 1
ATOM 664 C CA . ALA A 1 91 ? -1.379 19.057 25.917 1.00 51.69 91 ALA A CA 1
ATOM 665 C C . ALA A 1 91 ? -0.506 20.229 26.373 1.00 51.69 91 ALA A C 1
ATOM 667 O O . ALA A 1 91 ? -0.489 20.572 27.554 1.00 51.69 91 ALA A O 1
ATOM 668 N N . ARG A 1 92 ? 0.269 20.809 25.456 1.00 52.62 92 ARG A N 1
ATOM 669 C CA . ARG A 1 92 ? 0.886 22.109 25.700 1.00 52.62 92 ARG A CA 1
ATOM 670 C C . ARG A 1 92 ? -0.215 23.141 25.480 1.00 52.62 92 ARG A C 1
ATOM 672 O O . ARG A 1 92 ? -0.568 23.419 24.337 1.00 52.62 92 ARG A O 1
ATOM 679 N N . SER A 1 93 ? -0.814 23.564 26.593 1.00 55.97 93 SER A N 1
ATOM 680 C CA . SER A 1 93 ? -1.656 24.759 26.707 1.00 55.97 93 SER A CA 1
ATOM 681 C C . SER A 1 93 ? -0.865 26.007 26.353 1.00 55.97 93 SER A C 1
ATOM 683 O O . SER A 1 93 ? 0.282 26.086 26.857 1.00 55.97 93 SER A O 1
#

Radius of gyration: 34.02 Å; chains: 1; bounding box: 68×36×91 Å

pLDDT: mean 82.04, std 15.24, range [39.91, 97.88]

Foldseek 3Di:
DDPDPPDPDPCVVCVVVVVVVVVVVPDDDPDPDDDVVVVVVVVVVVVVCVVQVVQKDKAAEVPRQATDIWGHDDPVRDTDDDPCRHVHDPDPD